Protein AF-A0A4V1ZVF3-F1 (afdb_monomer)

Solvent-accessible surface area (backbone atoms only — not comparable to full-atom values): 6165 Å² total; per-residue (Å²): 103,74,73,88,91,82,88,73,81,74,59,85,91,69,52,70,70,59,28,35,44,77,69,61,77,43,75,64,54,86,51,87,69,36,48,78,76,48,54,62,63,83,75,45,52,79,84,86,86,85,86,83,89,78,54,73,75,62,71,68,46,97,73,86,84,86,83,78,95,76,73,93,60,74,46,82,41,67,58,97,89,39,79,77,48,77,82

Structure (mmCIF, N/CA/C/O backbone):
data_AF-A0A4V1ZVF3-F1
#
_entry.id   AF-A0A4V1ZVF3-F1
#
loop_
_atom_site.group_PDB
_atom_site.id
_atom_site.type_symbol
_atom_site.label_atom_id
_atom_site.label_alt_id
_atom_site.label_comp_id
_atom_site.label_asym_id
_atom_site.label_entity_id
_atom_site.label_seq_id
_atom_site.pdbx_PDB_ins_code
_atom_site.Cartn_x
_atom_site.Cartn_y
_atom_site.Cartn_z
_atom_site.occupancy
_atom_site.B_iso_or_equiv
_atom_site.auth_seq_id
_atom_site.auth_comp_id
_atom_site.auth_asym_id
_atom_site.auth_atom_id
_atom_site.pdbx_PDB_model_num
ATOM 1 N N . MET A 1 1 ? 10.786 -5.167 -2.094 1.00 47.91 1 MET A N 1
ATOM 2 C CA . MET A 1 1 ? 11.852 -5.806 -1.284 1.00 47.91 1 MET A CA 1
ATOM 3 C C . MET A 1 1 ? 11.377 -5.770 0.157 1.00 47.91 1 MET A C 1
ATOM 5 O O . MET A 1 1 ? 11.637 -4.789 0.846 1.00 47.91 1 MET A O 1
ATOM 9 N N . ALA A 1 2 ? 10.636 -6.791 0.588 1.00 42.44 2 ALA A N 1
ATOM 10 C CA . ALA A 1 2 ? 10.331 -6.983 2.000 1.00 42.44 2 ALA A CA 1
ATOM 11 C C . ALA A 1 2 ? 11.654 -7.169 2.762 1.00 42.44 2 ALA A C 1
ATOM 13 O O . ALA A 1 2 ? 12.409 -8.107 2.501 1.00 42.44 2 ALA A O 1
ATOM 14 N N . GLY A 1 3 ? 11.984 -6.210 3.631 1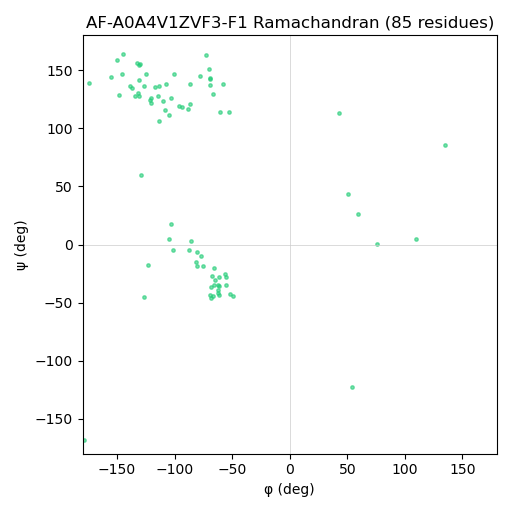.00 51.59 3 GLY A N 1
ATOM 15 C CA . GLY A 1 3 ? 13.264 -6.178 4.342 1.00 51.59 3 GLY A CA 1
ATOM 16 C C . GLY A 1 3 ? 13.935 -4.804 4.374 1.00 51.59 3 GLY A C 1
ATOM 17 O O . GLY A 1 3 ? 14.797 -4.518 3.555 1.00 51.59 3 GLY A O 1
ATOM 18 N N . LYS A 1 4 ? 13.531 -4.014 5.378 1.00 59.75 4 LYS A N 1
ATOM 19 C CA . LYS A 1 4 ? 14.234 -2.930 6.101 1.00 59.75 4 LYS A CA 1
ATOM 20 C C . LYS A 1 4 ? 15.082 -1.922 5.296 1.00 59.75 4 LYS A C 1
ATOM 22 O O . LYS A 1 4 ? 16.171 -2.228 4.827 1.00 59.75 4 LYS A O 1
ATOM 27 N N . ASP A 1 5 ? 14.574 -0.681 5.313 1.00 63.53 5 ASP A N 1
ATOM 28 C CA . ASP A 1 5 ? 15.255 0.626 5.169 1.00 63.53 5 ASP A CA 1
ATOM 29 C C . ASP A 1 5 ? 15.022 1.429 3.877 1.00 63.53 5 ASP A C 1
ATOM 31 O O . ASP A 1 5 ? 15.570 2.522 3.745 1.00 63.53 5 ASP A O 1
ATOM 35 N N . ASN A 1 6 ? 14.151 0.986 2.963 1.00 81.88 6 ASN A N 1
ATOM 36 C CA . ASN A 1 6 ? 13.838 1.759 1.750 1.00 81.88 6 ASN A CA 1
ATOM 37 C C . ASN A 1 6 ? 12.331 1.950 1.515 1.00 81.88 6 ASN A C 1
ATOM 39 O O . ASN A 1 6 ? 11.786 1.530 0.494 1.00 81.88 6 ASN A O 1
ATOM 43 N N . TRP A 1 7 ? 11.656 2.580 2.479 1.00 92.25 7 TRP A N 1
ATOM 44 C CA . TRP A 1 7 ? 10.286 3.060 2.292 1.00 92.25 7 TRP A CA 1
ATOM 45 C C . TRP A 1 7 ? 10.260 4.235 1.315 1.00 92.25 7 TRP A C 1
ATOM 47 O O . TRP A 1 7 ? 11.080 5.149 1.403 1.00 92.25 7 TRP A O 1
ATOM 57 N N . ALA A 1 8 ? 9.283 4.234 0.415 1.00 94.31 8 ALA A N 1
ATOM 58 C CA . ALA A 1 8 ? 9.065 5.309 -0.540 1.00 94.31 8 ALA A CA 1
ATOM 59 C C . ALA A 1 8 ? 7.590 5.744 -0.528 1.00 94.31 8 ALA A C 1
ATOM 61 O O . ALA A 1 8 ? 6.727 4.942 -0.166 1.00 94.31 8 ALA A O 1
ATOM 62 N N . PRO A 1 9 ? 7.277 6.996 -0.917 1.00 96.50 9 PRO A N 1
ATOM 63 C CA . PRO A 1 9 ? 5.895 7.435 -1.055 1.00 96.50 9 PRO A CA 1
ATOM 64 C C . PRO A 1 9 ? 5.130 6.568 -2.057 1.00 96.50 9 PRO A C 1
ATOM 66 O O . PRO A 1 9 ? 5.640 6.269 -3.136 1.00 96.50 9 PRO A O 1
ATOM 69 N N . ALA A 1 10 ? 3.891 6.237 -1.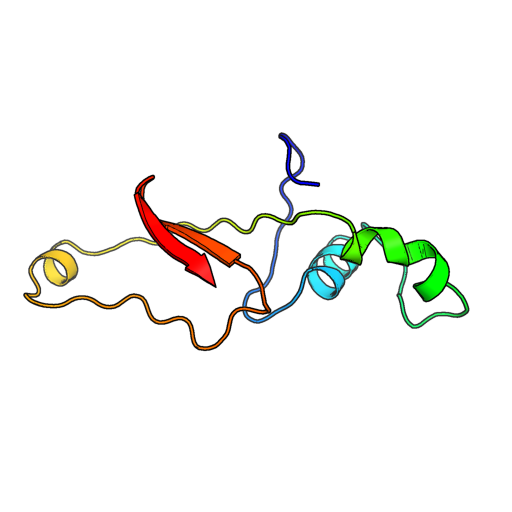709 1.00 97.56 10 ALA A N 1
ATOM 70 C CA . ALA A 1 10 ? 2.982 5.461 -2.536 1.00 97.56 10 ALA A CA 1
ATOM 71 C C . ALA A 1 10 ? 1.600 6.126 -2.596 1.00 97.56 10 ALA A C 1
ATOM 73 O O . ALA A 1 10 ? 1.228 6.887 -1.698 1.00 97.56 10 ALA A O 1
ATOM 74 N N . THR A 1 11 ? 0.836 5.846 -3.653 1.00 98.06 11 THR A N 1
ATOM 75 C CA . THR A 1 11 ? -0.527 6.364 -3.840 1.00 98.06 11 THR A CA 1
ATOM 76 C C . THR A 1 11 ? -1.541 5.226 -3.804 1.00 98.06 11 THR A C 1
ATOM 78 O O . THR A 1 11 ? -1.431 4.265 -4.557 1.00 98.06 11 THR A O 1
ATOM 81 N N . VAL A 1 12 ? -2.571 5.354 -2.961 1.00 97.00 12 VAL A N 1
ATOM 82 C CA . VAL A 1 12 ? -3.685 4.397 -2.873 1.00 97.00 12 VAL A CA 1
ATOM 83 C C . VAL A 1 12 ? -5.004 5.127 -3.173 1.00 97.00 12 VAL A C 1
ATOM 85 O O . VAL A 1 12 ? -5.292 6.125 -2.507 1.00 97.00 12 VAL A O 1
ATOM 88 N N . PRO A 1 13 ? -5.832 4.654 -4.130 1.00 97.56 13 PRO A N 1
ATOM 89 C CA . PRO A 1 13 ? -5.648 3.450 -4.956 1.00 97.56 13 PRO A CA 1
ATOM 90 C C . PRO A 1 13 ? -4.509 3.573 -5.985 1.00 97.56 13 PRO A C 1
ATOM 92 O O . PRO A 1 13 ? -4.348 4.626 -6.597 1.00 97.56 13 PRO A O 1
ATOM 95 N N . GLY A 1 14 ? -3.764 2.485 -6.200 1.00 96.44 14 GLY A N 1
ATOM 96 C CA . GLY A 1 14 ? -2.612 2.423 -7.107 1.00 96.44 14 GLY A CA 1
ATOM 97 C C . GLY A 1 14 ? -1.988 1.025 -7.143 1.00 96.44 14 GLY A C 1
ATOM 98 O O . GLY A 1 14 ? -2.592 0.070 -6.654 1.00 96.44 14 GLY A O 1
ATOM 99 N N . CYS A 1 15 ? -0.798 0.897 -7.735 1.00 97.00 15 CYS A N 1
ATOM 100 C CA . CYS A 1 15 ? -0.018 -0.341 -7.718 1.00 97.00 15 CYS A CA 1
ATOM 101 C C . CYS A 1 15 ? 1.493 -0.075 -7.639 1.00 97.00 15 CYS A C 1
ATOM 103 O O . CYS A 1 15 ? 1.980 1.011 -7.972 1.00 97.00 15 CYS A O 1
ATOM 105 N N . VAL A 1 16 ? 2.249 -1.118 -7.293 1.00 97.00 16 VAL A N 1
ATOM 106 C CA . VAL A 1 16 ? 3.708 -1.064 -7.114 1.00 97.00 16 VAL A CA 1
ATOM 107 C C . VAL A 1 16 ? 4.427 -0.453 -8.322 1.00 97.00 16 VAL A C 1
ATOM 109 O O . VAL A 1 16 ? 5.320 0.375 -8.162 1.00 97.00 16 VAL A O 1
ATOM 112 N N . HIS A 1 17 ? 4.027 -0.809 -9.546 1.00 97.19 17 HIS A N 1
ATOM 113 C CA . HIS A 1 17 ? 4.658 -0.285 -10.762 1.00 97.19 17 HIS A CA 1
ATOM 114 C C . HIS A 1 17 ? 4.510 1.237 -10.871 1.00 97.19 17 HIS A C 1
ATOM 116 O O . HIS A 1 17 ? 5.473 1.930 -11.200 1.00 97.19 17 HIS A O 1
ATOM 122 N N . THR A 1 18 ? 3.321 1.770 -10.574 1.00 97.50 18 THR A N 1
ATOM 123 C CA . THR A 1 18 ? 3.082 3.217 -10.624 1.00 97.50 18 THR A CA 1
ATOM 124 C C . THR A 1 18 ? 3.836 3.961 -9.526 1.00 97.50 18 THR A C 1
ATOM 126 O O . THR A 1 18 ? 4.372 5.036 -9.794 1.00 97.50 18 THR A O 1
ATOM 129 N N . ASP A 1 19 ? 3.963 3.372 -8.334 1.00 97.69 19 ASP A N 1
ATOM 130 C CA . ASP A 1 19 ? 4.696 3.977 -7.216 1.00 97.69 19 ASP A CA 1
ATOM 131 C C . ASP A 1 19 ? 6.210 4.012 -7.488 1.00 97.69 19 ASP A C 1
ATOM 133 O O . ASP A 1 19 ? 6.870 5.045 -7.320 1.00 97.69 19 ASP A O 1
ATOM 137 N N . LEU A 1 20 ? 6.771 2.918 -8.010 1.00 96.81 20 LEU A N 1
ATOM 138 C CA . LEU A 1 20 ? 8.176 2.854 -8.424 1.00 96.81 20 LEU A CA 1
ATOM 139 C C . LEU A 1 20 ? 8.487 3.83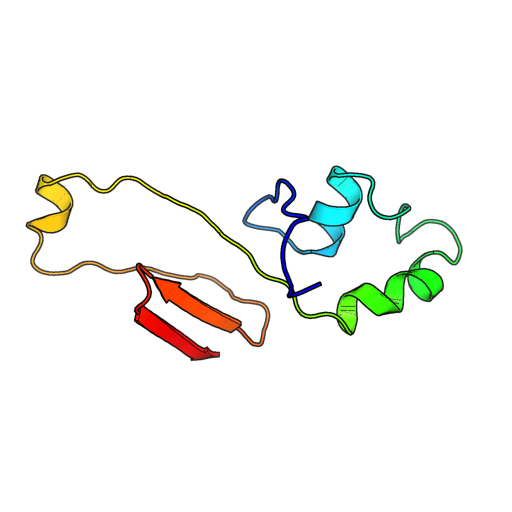5 -9.561 1.00 96.81 20 LEU A C 1
ATOM 141 O O . LEU A 1 20 ? 9.551 4.458 -9.567 1.00 96.81 20 LEU A O 1
ATOM 145 N N . LEU A 1 21 ? 7.571 3.998 -10.519 1.00 97.56 21 LEU A N 1
ATOM 146 C CA . LEU A 1 21 ? 7.737 4.950 -11.616 1.00 97.56 21 LEU A CA 1
ATOM 147 C C . LEU A 1 21 ? 7.685 6.399 -11.112 1.00 97.56 21 LEU A C 1
ATOM 149 O O . LEU A 1 21 ? 8.552 7.202 -11.459 1.00 97.56 21 LEU A O 1
ATOM 153 N N . ALA A 1 22 ? 6.715 6.731 -10.253 1.00 97.50 22 ALA A N 1
ATOM 154 C CA . ALA A 1 22 ? 6.566 8.068 -9.673 1.00 97.50 22 ALA A CA 1
ATOM 155 C C . ALA A 1 22 ? 7.788 8.476 -8.833 1.00 97.50 22 ALA A C 1
ATOM 157 O O . ALA A 1 22 ? 8.221 9.630 -8.862 1.00 97.50 22 ALA A O 1
ATOM 158 N N . THR A 1 23 ? 8.387 7.509 -8.139 1.00 96.06 23 THR A N 1
ATOM 159 C CA . THR A 1 23 ? 9.608 7.689 -7.340 1.00 96.06 23 THR A CA 1
ATOM 160 C C . THR A 1 23 ? 10.899 7.538 -8.155 1.00 96.06 23 THR A C 1
ATOM 162 O O . THR A 1 23 ? 11.989 7.668 -7.601 1.00 96.06 23 THR A O 1
ATOM 165 N N . LYS A 1 24 ? 10.797 7.333 -9.479 1.00 96.06 24 LYS A N 1
ATOM 166 C CA . LYS A 1 24 ? 11.917 7.184 -10.431 1.00 96.06 24 LYS A CA 1
ATOM 167 C C . LYS A 1 24 ? 12.861 6.015 -10.117 1.00 96.06 24 LYS A C 1
ATOM 169 O O . LYS A 1 24 ? 14.030 6.047 -10.495 1.00 96.06 24 LYS A O 1
ATOM 174 N N . GLN A 1 25 ? 12.357 4.984 -9.446 1.00 95.50 25 GLN A N 1
ATOM 175 C CA . GLN A 1 25 ? 13.103 3.760 -9.136 1.00 95.50 25 GLN A CA 1
ATOM 176 C C . GLN A 1 25 ? 13.148 2.784 -10.317 1.00 95.50 25 GLN A C 1
ATOM 178 O O . GLN A 1 25 ? 14.004 1.903 -10.362 1.00 95.50 25 GLN A O 1
ATOM 183 N N . ILE A 1 26 ? 12.248 2.948 -11.288 1.00 96.88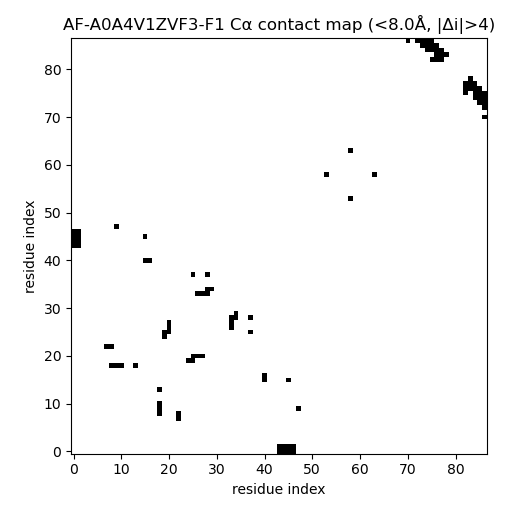 26 ILE A N 1
ATOM 184 C CA . ILE A 1 26 ? 12.215 2.172 -12.528 1.00 96.88 26 ILE A CA 1
ATOM 185 C C . ILE A 1 26 ? 12.121 3.099 -13.739 1.00 96.88 26 ILE A C 1
ATOM 187 O O . ILE A 1 26 ? 11.647 4.233 -13.644 1.00 96.88 26 ILE A O 1
ATOM 191 N N . ALA A 1 27 ? 12.577 2.609 -14.890 1.00 97.12 27 ALA A N 1
ATOM 192 C CA . ALA A 1 27 ? 12.323 3.261 -16.169 1.00 97.12 27 ALA A CA 1
ATOM 193 C C . ALA A 1 27 ? 10.852 3.083 -16.583 1.00 97.12 27 ALA A C 1
ATOM 195 O O . ALA A 1 27 ? 10.174 2.194 -16.071 1.00 97.12 27 ALA A O 1
ATOM 196 N N . ASP A 1 28 ? 10.383 3.897 -17.535 1.00 97.44 28 ASP A N 1
ATOM 197 C CA . ASP A 1 28 ? 9.042 3.753 -18.115 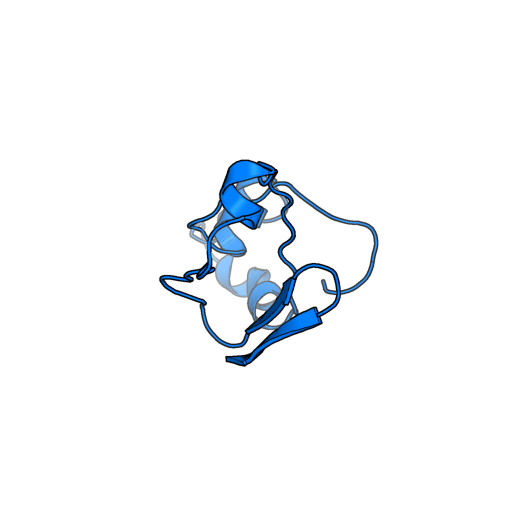1.00 97.44 28 ASP A CA 1
ATOM 198 C C . ASP A 1 28 ? 8.838 2.310 -18.623 1.00 97.44 28 ASP A C 1
ATOM 200 O O . ASP A 1 28 ? 9.540 1.907 -19.563 1.00 97.44 28 ASP A O 1
ATOM 204 N N . PRO A 1 29 ? 7.917 1.528 -18.023 1.00 96.62 29 PRO A N 1
ATOM 205 C CA . PRO A 1 29 ? 7.698 0.133 -18.395 1.00 96.62 29 PRO A CA 1
ATOM 206 C C . PRO A 1 29 ? 7.252 -0.040 -19.847 1.00 96.62 29 PRO A C 1
ATOM 208 O O . PRO A 1 29 ? 7.539 -1.069 -20.452 1.00 96.62 29 PRO A O 1
ATOM 211 N N . LEU A 1 30 ? 6.583 0.971 -20.415 1.00 96.38 30 LEU A N 1
ATOM 212 C CA . LEU A 1 30 ? 6.023 0.935 -21.7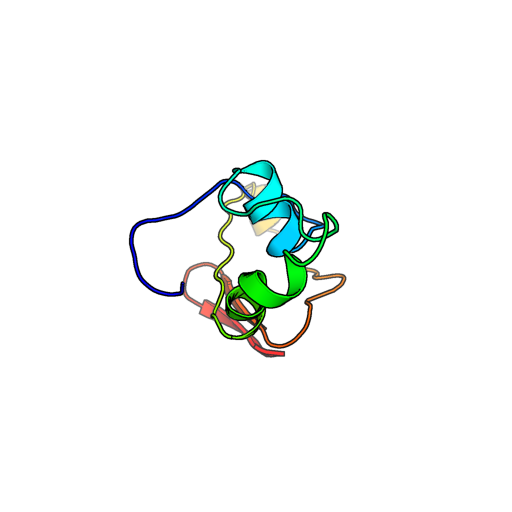67 1.00 96.38 30 LEU A CA 1
ATOM 213 C C . LEU A 1 30 ? 7.028 1.378 -22.839 1.00 96.38 30 LEU A C 1
ATOM 215 O O . LEU A 1 30 ? 6.737 1.320 -24.036 1.00 96.38 30 LEU A O 1
ATOM 219 N N . TYR A 1 31 ? 8.219 1.826 -22.439 1.00 97.62 31 TYR A N 1
ATOM 220 C CA . TYR A 1 31 ? 9.253 2.237 -23.376 1.00 97.62 31 TYR A CA 1
ATOM 221 C C . TYR A 1 31 ? 10.140 1.057 -23.793 1.00 97.62 31 TYR A C 1
ATOM 223 O O . TYR A 1 31 ? 10.906 0.514 -22.995 1.00 97.62 31 TYR A O 1
ATOM 231 N N . ARG A 1 32 ? 10.111 0.726 -25.092 1.00 96.88 32 ARG A N 1
ATOM 232 C CA . ARG A 1 32 ? 10.943 -0.320 -25.717 1.00 96.88 32 ARG A CA 1
ATOM 233 C C . ARG A 1 32 ? 10.799 -1.674 -25.004 1.00 96.88 32 ARG A C 1
ATOM 235 O O . ARG A 1 32 ? 9.708 -2.214 -24.938 1.00 96.88 32 ARG A O 1
ATOM 242 N N . ASP A 1 33 ? 11.910 -2.231 -24.534 1.00 96.38 33 ASP A N 1
ATOM 243 C CA . ASP A 1 33 ? 12.057 -3.550 -23.925 1.00 96.38 33 ASP A CA 1
ATOM 244 C C . ASP A 1 33 ? 12.175 -3.469 -22.393 1.00 96.38 33 ASP A C 1
ATOM 246 O O . ASP A 1 33 ? 12.660 -4.405 -21.755 1.00 96.38 33 ASP A O 1
ATOM 250 N N . ASN A 1 34 ? 11.784 -2.341 -21.786 1.00 97.44 34 ASN A N 1
ATOM 251 C CA . ASN A 1 34 ? 11.906 -2.152 -20.342 1.00 97.44 34 ASN A CA 1
ATOM 252 C C . ASN A 1 34 ? 11.073 -3.163 -19.549 1.00 97.44 34 ASN A C 1
ATOM 254 O O . ASN A 1 34 ? 11.550 -3.630 -18.522 1.00 97.44 34 ASN A O 1
ATOM 258 N N . GLU A 1 35 ? 9.901 -3.573 -20.039 1.00 95.38 35 GLU A N 1
ATOM 259 C CA . GLU A 1 35 ? 9.073 -4.613 -19.410 1.00 95.38 35 GLU A CA 1
ATOM 260 C C . GLU A 1 35 ? 9.877 -5.879 -19.053 1.00 95.38 35 GLU A C 1
ATOM 262 O O . GLU A 1 35 ? 9.784 -6.391 -17.936 1.00 95.38 35 GLU A O 1
ATOM 267 N N . LEU A 1 36 ? 10.738 -6.349 -19.963 1.00 96.50 36 LEU A N 1
ATOM 268 C CA . LEU A 1 36 ? 11.567 -7.542 -19.747 1.00 96.50 36 LEU A CA 1
ATOM 269 C C . LEU A 1 36 ? 12.590 -7.341 -18.622 1.00 96.50 36 LEU A C 1
ATOM 271 O O . LEU A 1 36 ? 12.949 -8.284 -17.921 1.00 96.50 36 LEU A O 1
ATOM 275 N N . LYS A 1 37 ? 13.048 -6.104 -18.426 1.00 96.38 37 LYS A N 1
ATOM 276 C CA . LYS A 1 37 ? 14.016 -5.729 -17.384 1.00 96.38 37 LYS A CA 1
ATOM 277 C C . LYS A 1 37 ? 13.350 -5.523 -16.023 1.00 96.38 37 LYS A C 1
ATOM 279 O O . LYS A 1 37 ? 14.050 -5.477 -15.016 1.00 96.38 37 LYS A O 1
ATOM 284 N N . LEU A 1 38 ? 12.024 -5.393 -15.986 1.00 97.38 38 LEU A N 1
ATOM 285 C CA . LEU A 1 38 ? 11.241 -5.071 -14.791 1.00 97.38 38 LEU A CA 1
ATOM 286 C C . LEU A 1 38 ? 10.488 -6.274 -14.204 1.00 97.38 38 LEU A C 1
ATOM 288 O O . LEU A 1 38 ? 9.795 -6.126 -13.203 1.00 97.38 38 LEU A O 1
ATOM 292 N N . GLN A 1 39 ? 10.680 -7.478 -14.753 1.00 97.31 39 GLN A N 1
ATOM 293 C CA . GLN A 1 39 ? 10.035 -8.711 -14.271 1.00 97.31 39 GLN A CA 1
ATOM 294 C C . GLN A 1 39 ? 10.290 -8.997 -12.784 1.00 97.31 39 GLN A C 1
ATOM 296 O O . GLN A 1 39 ? 9.449 -9.582 -12.107 1.00 97.31 39 GLN A O 1
ATOM 301 N N . TRP A 1 40 ? 11.425 -8.537 -12.247 1.00 96.06 40 TRP A N 1
ATOM 302 C CA . TRP A 1 40 ? 11.761 -8.678 -10.829 1.00 96.06 40 TRP A CA 1
ATOM 303 C C . TRP A 1 40 ? 10.702 -8.075 -9.895 1.00 96.06 40 TRP A C 1
ATOM 305 O O . TRP A 1 40 ? 10.579 -8.536 -8.763 1.00 96.06 40 TRP A O 1
ATOM 315 N N . ILE A 1 41 ? 9.923 -7.086 -10.356 1.00 96.25 41 ILE A N 1
ATOM 316 C CA . ILE A 1 41 ? 8.876 -6.441 -9.556 1.00 96.25 41 ILE A CA 1
ATOM 317 C C . ILE A 1 41 ? 7.804 -7.460 -9.156 1.00 96.25 41 ILE A C 1
ATOM 319 O O . ILE A 1 41 ? 7.384 -7.467 -8.005 1.00 96.25 41 ILE A O 1
ATOM 323 N N . GLY A 1 42 ? 7.403 -8.350 -10.069 1.00 94.81 42 GLY A N 1
ATOM 324 C CA . GLY A 1 42 ? 6.392 -9.382 -9.803 1.00 94.81 42 GLY A CA 1
ATOM 325 C C . GLY A 1 42 ? 6.904 -10.583 -9.001 1.00 94.81 42 GLY A C 1
ATOM 326 O O . GLY A 1 42 ? 6.108 -11.412 -8.574 1.00 94.81 42 GLY A O 1
ATOM 327 N N . HIS A 1 43 ? 8.219 -10.693 -8.801 1.00 94.62 43 HIS A N 1
ATOM 328 C CA . HIS A 1 43 ? 8.849 -11.762 -8.016 1.00 94.62 43 HIS A CA 1
ATOM 329 C C . HIS A 1 43 ? 9.252 -11.320 -6.607 1.00 94.62 43 HIS A C 1
ATOM 331 O O . HIS A 1 43 ? 9.769 -12.129 -5.839 1.00 94.62 43 HIS A O 1
ATOM 337 N N . ALA A 1 44 ? 9.079 -10.038 -6.291 1.00 94.06 44 ALA A N 1
ATOM 338 C CA . ALA A 1 44 ? 9.400 -9.480 -4.993 1.00 94.06 44 ALA A CA 1
ATOM 339 C C . ALA A 1 44 ? 8.136 -9.319 -4.151 1.00 94.06 44 ALA A C 1
ATOM 341 O O . ALA A 1 44 ? 7.084 -8.951 -4.669 1.00 94.06 44 ALA A O 1
ATOM 342 N N . ASP A 1 45 ? 8.292 -9.489 -2.842 1.00 94.69 45 ASP A N 1
ATOM 343 C CA . ASP A 1 45 ? 7.275 -9.090 -1.877 1.00 94.69 45 ASP A CA 1
ATOM 344 C C . ASP A 1 45 ? 7.323 -7.569 -1.650 1.00 94.69 45 ASP A C 1
ATOM 346 O O . ASP A 1 45 ? 8.399 -6.930 -1.674 1.00 94.69 45 ASP A O 1
ATOM 350 N N . TRP A 1 46 ? 6.137 -7.000 -1.437 1.00 95.25 46 TRP A N 1
ATOM 351 C CA . TRP A 1 46 ? 5.899 -5.568 -1.293 1.00 95.25 46 TRP A CA 1
ATOM 352 C C . TRP A 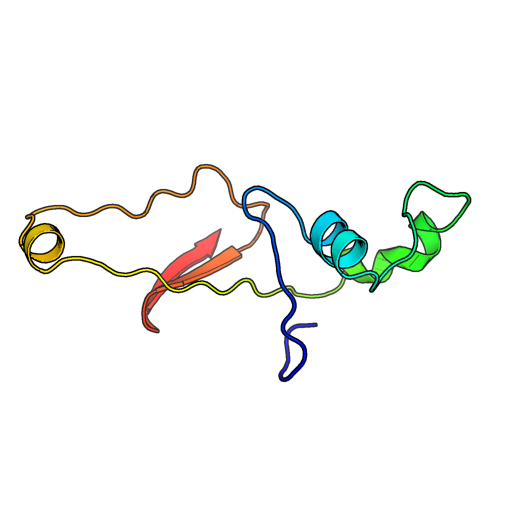1 46 ? 5.043 -5.282 -0.070 1.00 95.25 46 TRP A C 1
ATOM 354 O O . TRP A 1 46 ? 3.965 -5.849 0.082 1.00 95.25 46 TRP A O 1
ATOM 364 N N . ASP A 1 47 ? 5.507 -4.335 0.738 1.00 95.56 47 ASP A N 1
ATOM 365 C CA . ASP A 1 47 ? 4.800 -3.868 1.921 1.00 95.56 47 ASP A CA 1
ATOM 366 C C . ASP A 1 47 ? 4.229 -2.469 1.661 1.00 95.56 47 ASP A C 1
ATOM 368 O O . ASP A 1 47 ? 4.900 -1.604 1.091 1.00 95.56 47 ASP A O 1
ATOM 372 N N . TYR A 1 48 ? 2.997 -2.239 2.115 1.00 96.56 48 TYR A N 1
ATOM 373 C CA . TYR A 1 48 ? 2.377 -0.917 2.192 1.00 96.56 48 TYR A CA 1
ATOM 374 C C . TYR A 1 48 ? 2.087 -0.596 3.657 1.00 96.56 48 TYR A C 1
ATOM 376 O O . TYR A 1 48 ? 1.556 -1.429 4.388 1.00 96.56 48 TYR A O 1
ATOM 384 N N . GLU A 1 49 ? 2.393 0.631 4.075 1.00 96.56 49 GLU A N 1
ATOM 385 C CA . GLU A 1 49 ? 2.140 1.106 5.433 1.00 96.56 49 GLU A CA 1
ATOM 386 C C . GLU A 1 49 ? 1.427 2.457 5.396 1.00 96.56 49 GLU A C 1
ATOM 388 O O . GLU A 1 49 ? 1.695 3.318 4.555 1.00 96.56 49 GLU A O 1
ATOM 393 N N . THR A 1 50 ? 0.492 2.647 6.323 1.00 97.25 50 THR A N 1
ATOM 394 C CA . THR A 1 50 ? -0.134 3.944 6.547 1.00 97.25 50 THR A CA 1
ATOM 395 C C . THR A 1 50 ? -0.551 4.094 8.003 1.00 97.25 50 THR A C 1
ATOM 397 O O . THR A 1 50 ? -0.748 3.111 8.718 1.00 97.25 50 THR A O 1
ATOM 400 N N . THR A 1 51 ? -0.715 5.340 8.431 1.00 97.44 51 THR A N 1
ATOM 401 C CA . THR A 1 51 ? -1.276 5.700 9.730 1.00 97.44 51 THR A CA 1
ATOM 402 C C . THR A 1 51 ? -2.447 6.647 9.519 1.00 97.44 51 THR A C 1
ATOM 404 O O . THR A 1 51 ? -2.483 7.440 8.577 1.00 97.44 51 THR A O 1
ATOM 407 N N . PHE A 1 52 ? -3.443 6.550 10.390 1.00 96.56 52 PHE A N 1
ATOM 408 C CA . PHE A 1 52 ? -4.601 7.429 10.369 1.00 96.56 52 PHE A CA 1
ATOM 409 C C . PHE A 1 52 ? -5.076 7.685 11.794 1.00 96.56 52 PHE A C 1
ATOM 411 O O . PHE A 1 52 ? -4.992 6.819 12.663 1.00 96.56 52 PHE A O 1
ATOM 418 N N . GLU A 1 53 ? -5.592 8.888 12.023 1.00 96.38 53 GLU A N 1
ATOM 419 C CA . GLU A 1 53 ? -6.108 9.299 13.325 1.00 96.38 53 GLU A CA 1
ATOM 420 C C . GLU A 1 53 ? -7.574 8.892 13.479 1.00 96.38 53 GLU A C 1
ATOM 422 O O . GLU A 1 53 ? -8.392 9.066 12.571 1.00 96.38 53 GLU A O 1
ATOM 427 N N . VAL A 1 54 ? -7.931 8.394 14.663 1.00 95.62 54 VAL A N 1
ATOM 428 C CA . VAL A 1 54 ? -9.309 8.030 15.009 1.00 95.62 54 VAL A CA 1
ATOM 429 C C . VAL A 1 54 ? -9.744 8.837 16.222 1.00 95.62 54 VAL A C 1
ATOM 431 O O . VAL A 1 54 ? -9.117 8.801 17.277 1.00 95.62 54 VAL A O 1
ATOM 434 N N . THR A 1 55 ? -10.851 9.569 16.092 1.00 97.06 55 THR A N 1
ATOM 435 C CA . THR A 1 55 ? -11.348 10.390 17.202 1.00 97.06 55 THR A CA 1
ATOM 436 C C . THR A 1 55 ? -11.909 9.525 18.341 1.00 97.06 55 THR A C 1
ATOM 438 O O . THR A 1 55 ? -12.489 8.465 18.075 1.00 97.06 55 THR A O 1
ATOM 441 N N . PRO A 1 56 ? -11.864 9.994 19.604 1.00 96.25 56 PRO A N 1
ATOM 442 C CA . PRO A 1 56 ? -12.489 9.288 20.725 1.00 96.25 56 PRO A CA 1
ATOM 443 C C . PRO A 1 56 ? -13.982 9.006 20.512 1.00 96.25 56 PRO A C 1
ATOM 445 O O . PRO A 1 56 ? -14.474 7.953 20.905 1.00 96.25 56 PRO A O 1
ATOM 448 N N . ALA A 1 57 ? -14.703 9.915 19.848 1.00 96.69 57 ALA A N 1
ATOM 449 C CA . ALA A 1 57 ? -16.118 9.735 19.527 1.00 96.69 57 ALA A CA 1
ATOM 450 C C . ALA A 1 57 ? -16.353 8.583 18.534 1.00 96.69 57 ALA A C 1
ATOM 452 O O . ALA A 1 57 ? -17.352 7.874 18.637 1.00 96.69 57 ALA A O 1
ATOM 453 N N . THR A 1 58 ? -15.433 8.365 17.587 1.00 95.25 58 THR A N 1
ATOM 454 C CA . THR A 1 58 ? -15.482 7.208 16.683 1.00 95.25 58 THR A CA 1
ATOM 455 C C . THR A 1 58 ? -15.265 5.909 17.456 1.00 95.25 58 THR A C 1
ATOM 457 O O . THR A 1 58 ? -16.032 4.971 17.267 1.00 95.25 58 THR A O 1
ATOM 460 N N . LEU A 1 59 ? -14.295 5.867 18.375 1.00 94.25 59 LEU A N 1
ATOM 461 C CA . LEU A 1 59 ? -14.001 4.676 19.188 1.00 94.25 59 LEU A CA 1
ATOM 462 C C . LEU A 1 59 ? -15.127 4.287 20.159 1.00 94.25 59 LEU A C 1
ATOM 464 O O . LEU A 1 59 ? -15.184 3.145 20.597 1.00 94.25 59 LEU A O 1
ATOM 468 N N . GLN A 1 60 ? -16.033 5.212 20.485 1.00 96.06 60 GLN A N 1
ATOM 469 C CA . GLN A 1 60 ? -17.212 4.933 21.315 1.00 96.06 60 GLN A CA 1
ATOM 470 C C . GLN A 1 60 ? -18.367 4.278 20.542 1.00 96.06 60 GLN A C 1
ATOM 472 O O . GLN A 1 60 ? -19.381 3.915 21.141 1.00 96.06 60 GLN A O 1
ATOM 477 N N . ARG A 1 61 ? -18.262 4.140 19.214 1.00 96.75 61 ARG A N 1
ATOM 478 C CA . ARG A 1 61 ? -19.288 3.458 18.418 1.00 96.75 61 ARG A CA 1
ATOM 479 C C . ARG A 1 61 ? -19.280 1.963 18.722 1.00 96.75 61 ARG A C 1
ATOM 481 O O . ARG A 1 61 ? -18.231 1.357 18.890 1.00 96.75 61 ARG A O 1
ATOM 488 N N . GLN A 1 62 ? -20.470 1.365 18.736 1.00 96.44 62 GLN A N 1
ATOM 489 C CA . GLN A 1 62 ? -20.634 -0.074 18.977 1.00 96.44 62 GLN A CA 1
ATOM 490 C C . GLN A 1 62 ? -20.061 -0.941 17.850 1.00 96.44 62 GLN A C 1
ATOM 492 O O . GLN A 1 62 ? -19.692 -2.084 18.094 1.00 96.44 62 GLN A O 1
ATOM 497 N N . HIS A 1 63 ? -20.008 -0.405 16.628 1.00 95.38 63 HIS A N 1
ATOM 498 C CA . HIS A 1 63 ? -19.540 -1.114 15.443 1.00 95.38 63 HIS A CA 1
ATOM 499 C C . HIS A 1 63 ? -18.637 -0.214 14.606 1.00 95.38 63 HIS A C 1
ATOM 501 O O . HIS A 1 63 ? -18.960 0.957 1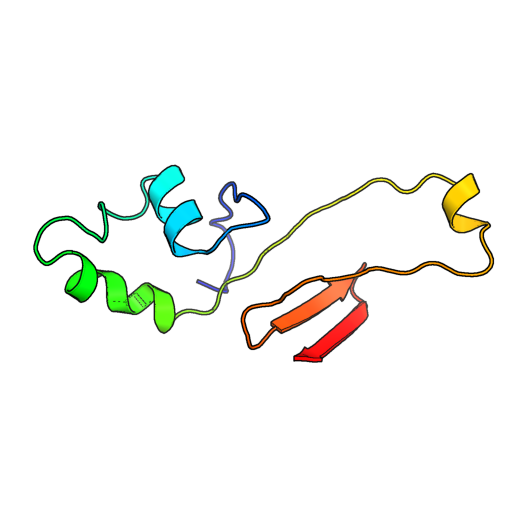4.373 1.00 95.38 63 HIS A O 1
ATOM 507 N N . LEU A 1 64 ? -17.513 -0.772 14.166 1.00 95.31 64 LEU A N 1
ATOM 508 C CA . LEU A 1 64 ? -16.501 -0.119 13.344 1.00 95.31 64 LEU A CA 1
ATOM 509 C C . LEU A 1 64 ? -16.037 -1.111 12.283 1.00 95.31 64 LEU A C 1
ATOM 511 O O . LEU A 1 64 ? -15.786 -2.274 12.588 1.00 95.31 64 LEU A O 1
ATOM 515 N N . GLU A 1 65 ? -15.899 -0.637 11.050 1.00 95.44 65 GLU A N 1
ATOM 516 C CA . GLU A 1 65 ? -15.472 -1.457 9.920 1.00 95.44 65 GLU A CA 1
ATOM 517 C C . GLU A 1 65 ? -14.287 -0.798 9.225 1.00 95.44 65 GLU A C 1
ATOM 519 O O . GLU A 1 65 ? -14.291 0.410 8.973 1.00 95.44 65 GLU A O 1
ATOM 524 N N . LEU A 1 66 ? -13.291 -1.612 8.882 1.00 95.81 66 LEU A N 1
ATOM 525 C CA . LEU A 1 66 ? -12.247 -1.255 7.935 1.00 95.81 66 LEU A CA 1
ATOM 526 C C . LEU A 1 66 ? -12.540 -1.996 6.631 1.00 95.81 66 LEU A C 1
ATOM 528 O O . LEU A 1 66 ? -12.476 -3.222 6.582 1.00 95.81 66 LEU A O 1
ATOM 532 N N . VAL A 1 67 ? -12.910 -1.251 5.592 1.00 96.50 67 VAL A N 1
ATOM 533 C CA . VAL A 1 67 ? -13.411 -1.824 4.338 1.00 96.50 67 VAL A CA 1
ATOM 534 C C . VAL A 1 67 ? -12.380 -1.655 3.228 1.00 96.50 67 VAL A C 1
ATOM 536 O O . VAL A 1 67 ? -12.116 -0.537 2.785 1.00 96.50 67 VAL A O 1
ATOM 539 N N . PHE A 1 68 ? -11.860 -2.773 2.723 1.00 97.00 68 PHE A N 1
ATOM 540 C CA . PHE A 1 68 ? -11.037 -2.818 1.516 1.00 97.00 68 PHE A CA 1
ATOM 541 C C . PHE A 1 68 ? -11.923 -3.123 0.307 1.00 97.00 68 PHE A C 1
ATOM 543 O O . PHE A 1 68 ? -12.552 -4.175 0.239 1.00 97.00 68 PHE A O 1
ATOM 550 N N . LYS A 1 69 ? -11.989 -2.200 -0.662 1.00 97.00 69 LYS A N 1
ATOM 551 C CA . LYS A 1 69 ? -12.759 -2.419 -1.903 1.00 97.00 69 LYS A CA 1
ATOM 552 C C . LYS A 1 69 ? -12.059 -3.364 -2.886 1.00 97.00 69 LYS A C 1
ATOM 554 O O . LYS A 1 69 ? -12.713 -3.880 -3.783 1.00 97.00 69 LYS A O 1
ATOM 559 N N . GLY A 1 70 ? -10.753 -3.559 -2.723 1.00 96.38 70 GLY A N 1
ATOM 560 C CA . GLY A 1 70 ? -9.938 -4.472 -3.512 1.00 96.38 70 GLY A CA 1
ATOM 561 C C . GLY A 1 70 ? -8.515 -4.535 -2.965 1.00 96.38 70 GLY A C 1
ATOM 562 O O . GLY A 1 70 ? -7.961 -3.507 -2.575 1.00 96.38 70 GLY A O 1
ATOM 563 N N . LEU A 1 71 ? -7.965 -5.745 -2.935 1.00 97.12 71 LEU A N 1
ATOM 564 C CA . LEU A 1 71 ? -6.563 -6.059 -2.680 1.00 97.12 71 LEU A CA 1
ATOM 565 C C . LEU A 1 71 ? -6.138 -7.010 -3.800 1.00 97.12 71 LEU A C 1
ATOM 567 O O . LEU A 1 71 ? -6.853 -7.969 -4.080 1.00 97.12 71 LEU A O 1
ATOM 571 N N . ASP A 1 72 ? -5.040 -6.698 -4.481 1.00 95.19 72 ASP A N 1
ATOM 572 C CA . ASP A 1 72 ? -4.542 -7.472 -5.620 1.00 95.19 72 ASP A CA 1
ATOM 573 C C . ASP A 1 72 ? -3.195 -8.111 -5.247 1.00 95.19 72 ASP A C 1
ATOM 575 O O . ASP A 1 72 ? -2.194 -7.410 -5.133 1.00 95.19 72 ASP A O 1
ATOM 579 N N . THR A 1 73 ? -3.106 -9.415 -4.993 1.00 92.50 73 THR A N 1
ATOM 580 C CA . THR A 1 73 ? -4.218 -10.359 -4.756 1.00 92.50 73 THR A CA 1
ATOM 581 C C . THR A 1 73 ? -4.003 -11.101 -3.442 1.00 92.50 73 THR A C 1
ATOM 583 O O . THR A 1 73 ? -4.927 -11.179 -2.636 1.00 92.50 73 THR A O 1
ATOM 586 N N . TYR A 1 74 ? -2.779 -11.582 -3.199 1.00 96.38 74 TYR A N 1
ATOM 587 C CA . TYR A 1 74 ? -2.403 -12.171 -1.918 1.00 96.38 74 TYR A CA 1
ATOM 588 C C . TYR A 1 74 ? -1.925 -11.089 -0.960 1.00 96.38 74 TYR A C 1
ATOM 590 O O . TYR A 1 74 ? -0.978 -10.367 -1.280 1.00 96.38 74 TYR A O 1
ATOM 598 N N . ALA A 1 75 ? -2.588 -10.956 0.186 1.00 97.00 75 ALA A N 1
ATOM 599 C CA . ALA A 1 75 ? -2.288 -9.890 1.132 1.00 97.00 75 ALA A CA 1
ATOM 600 C C . ALA A 1 75 ? -2.529 -10.316 2.582 1.00 97.00 75 ALA A C 1
ATOM 602 O O . ALA A 1 75 ? -3.625 -10.738 2.950 1.00 97.00 75 ALA A O 1
ATOM 603 N N . ASP A 1 76 ? -1.515 -10.097 3.419 1.00 97.75 76 ASP A N 1
ATOM 604 C CA . ASP A 1 76 ? -1.622 -10.121 4.874 1.00 97.75 76 ASP A CA 1
ATOM 605 C C . ASP A 1 76 ? -1.816 -8.694 5.392 1.00 97.75 76 ASP A C 1
ATOM 607 O O . ASP A 1 76 ? -0.959 -7.830 5.206 1.00 97.75 76 ASP A O 1
ATOM 611 N N . VAL A 1 77 ? -2.940 -8.431 6.065 1.00 97.88 77 VAL A N 1
ATOM 612 C CA . VAL A 1 77 ? -3.226 -7.106 6.633 1.00 97.88 77 VAL A CA 1
ATOM 613 C C . VAL A 1 77 ? -3.156 -7.155 8.149 1.00 97.88 77 VAL A C 1
ATOM 615 O O . VAL A 1 77 ? -3.905 -7.885 8.806 1.00 97.88 77 VAL A O 1
ATOM 618 N N . THR A 1 78 ? -2.307 -6.298 8.714 1.00 98.19 78 THR A N 1
ATOM 619 C CA . THR A 1 78 ? -2.217 -6.071 10.158 1.00 98.19 78 THR A CA 1
ATOM 620 C C . THR A 1 78 ? -2.651 -4.659 10.529 1.00 98.19 78 THR A C 1
ATOM 622 O O . THR A 1 78 ? -2.220 -3.694 9.904 1.00 98.19 78 THR A O 1
ATOM 625 N N . LEU A 1 79 ? -3.442 -4.525 11.594 1.00 97.69 79 LEU A N 1
ATOM 626 C CA . LEU A 1 79 ? -3.795 -3.248 12.210 1.00 97.69 79 LEU A CA 1
ATOM 627 C C . LEU A 1 79 ? -3.319 -3.252 13.663 1.00 97.69 79 LEU A C 1
ATOM 629 O O . LEU A 1 79 ? -3.712 -4.116 14.445 1.00 97.69 79 LEU A O 1
ATOM 633 N N . ASN A 1 80 ? -2.464 -2.293 14.030 1.00 96.38 80 ASN A N 1
ATOM 634 C CA . ASN A 1 80 ? -1.889 -2.178 15.378 1.00 96.38 80 ASN A CA 1
ATOM 635 C C . ASN A 1 80 ? -1.263 -3.498 15.881 1.00 96.38 80 ASN A C 1
ATOM 637 O O . ASN A 1 80 ? -1.496 -3.923 17.012 1.00 96.38 80 ASN A O 1
ATOM 641 N N . GLY A 1 81 ? -0.511 -4.181 15.011 1.00 96.38 81 GLY A N 1
ATOM 642 C CA . GLY A 1 81 ? 0.151 -5.457 15.312 1.00 96.38 81 GLY A CA 1
ATOM 643 C C . GLY A 1 81 ? -0.769 -6.684 15.344 1.00 96.38 81 GLY A C 1
ATOM 644 O O . GLY A 1 81 ? -0.290 -7.788 15.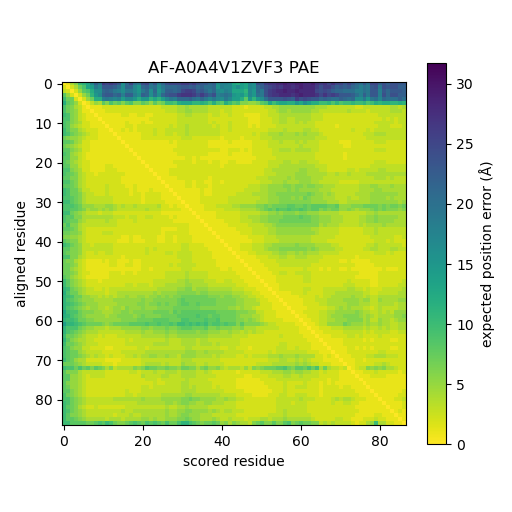582 1.00 96.38 81 GLY A O 1
ATOM 645 N N . THR A 1 82 ? -2.070 -6.521 15.094 1.00 97.50 82 THR A N 1
ATOM 646 C CA . THR A 1 82 ? -3.035 -7.627 15.037 1.00 97.50 82 THR A CA 1
ATOM 647 C C . THR A 1 82 ? -3.367 -7.954 13.587 1.00 97.50 82 THR A C 1
ATOM 649 O O . THR A 1 82 ? -3.767 -7.063 12.840 1.00 97.50 82 THR A O 1
ATOM 652 N N . ALA A 1 83 ? -3.220 -9.215 13.179 1.00 97.56 83 ALA A N 1
ATOM 653 C CA . ALA A 1 83 ? -3.672 -9.679 11.868 1.00 97.56 83 ALA A CA 1
ATOM 654 C C . ALA A 1 83 ? -5.206 -9.628 11.785 1.00 97.56 83 ALA A C 1
ATOM 656 O O . ALA A 1 83 ? -5.891 -10.129 12.678 1.00 97.56 83 ALA A O 1
ATOM 657 N N . ILE A 1 84 ? -5.736 -9.013 10.726 1.00 97.12 84 ILE A N 1
ATOM 658 C CA . ILE A 1 84 ? -7.182 -8.804 10.535 1.00 97.12 84 ILE A CA 1
ATOM 659 C C . ILE A 1 84 ? -7.719 -9.386 9.225 1.00 97.12 84 ILE A C 1
ATOM 661 O O . ILE A 1 84 ? -8.928 -9.563 9.101 1.00 97.12 84 ILE A O 1
ATOM 665 N N . LEU A 1 85 ? -6.851 -9.677 8.254 1.00 96.94 85 LEU A N 1
ATOM 666 C CA . LEU A 1 85 ? -7.235 -10.225 6.955 1.00 96.94 85 LEU A CA 1
ATOM 667 C C . LEU A 1 85 ? -6.065 -11.000 6.334 1.00 96.94 85 LEU A C 1
ATOM 669 O O . LEU A 1 85 ? -4.918 -10.579 6.471 1.00 96.94 85 LEU A O 1
ATOM 673 N N . HIS A 1 86 ? -6.393 -12.091 5.644 1.00 96.12 86 HIS A N 1
ATOM 674 C CA . HIS A 1 86 ? -5.516 -12.845 4.749 1.00 96.12 86 HIS A CA 1
ATOM 675 C C . HIS A 1 86 ? -6.317 -13.141 3.477 1.00 96.12 86 HIS A C 1
ATOM 677 O O . HIS A 1 86 ? -7.450 -13.630 3.588 1.00 96.12 86 HIS A O 1
ATOM 683 N N . THR A 1 87 ? -5.777 -12.815 2.304 1.00 92.12 87 THR A N 1
ATOM 684 C CA . THR A 1 87 ? -6.412 -13.063 0.994 1.00 92.12 87 THR A CA 1
ATOM 685 C C . THR A 1 87 ? -5.490 -13.801 0.050 1.00 92.12 87 THR A C 1
ATOM 687 O O . THR A 1 87 ? -4.259 -13.676 0.229 1.00 92.12 87 THR A O 1
#

pLDDT: mean 93.72, std 10.39, range [42.44, 98.19]

Nearest PDB structures (foldseek):
  4zux-assembly1_Y  TM=1.887E-01  e=8.540E+00  Saccharomyces cerevisiae S288C
  4fjc-assembly1_D  TM=1.644E-01  e=8.540E+00  Saccharomyces cerevisiae S288C

Foldseek 3Di:
DPDDDDDFDDDPVDDPVVRCVVVVVADDCPPDPRVVVCVVVVVDDDDDDDDDDDDPVNVPDPDDDDDDPDDPPFDFDDDPNHTDDTD

Mean predicted aligned error: 4.16 Å

Radius of gyration: 16.59 Å; Cα contacts (8 Å, |Δi|>4): 51; chains: 1; bounding box: 36×24×47 Å

Sequence (87 aa):
MAGKDNWAPATVPGCVHTDLLATKQIADPLYRDNELKLQWIGHADWDYETTFEVTPATLQRQHLELVFKGLDTYADVTLNGTAILHT

Secondary structure (DSSP, 8-state):
--SSS------SS--HHHHHHHTTSS--TTSTTHHHH-GGGGGS-----------HHHHTSS------S---S--EEEETTEEEEE-